Protein AF-A0A7C9RWD2-F1 (afdb_monomer_lite)

Foldseek 3Di:
DLVQLVLLCVLAVNHSVLVVVLVCSVVLCVLCVPPDSVQSNCCQQQCDHPNDNPDPSSRQRRCVCVVVVHGRPPPDDDDPCPVVDDPDDPPD

pLDDT: mean 93.37, std 8.48, range [56.59, 98.62]

Radius of gyration: 16.67 Å; chains: 1; bounding box: 27×24×54 Å

Organism: NCBI:txid2714351

Structure (mmCIF, N/CA/C/O backbone):
data_AF-A0A7C9RWD2-F1
#
_entry.id   AF-A0A7C9RWD2-F1
#
loop_
_atom_site.group_PDB
_atom_site.id
_atom_site.type_symbol
_atom_site.label_atom_id
_atom_site.label_alt_id
_atom_site.label_comp_id
_atom_site.label_asym_id
_atom_site.label_entity_id
_atom_site.label_seq_id
_atom_site.pdbx_PDB_ins_code
_atom_site.Cartn_x
_atom_site.Cartn_y
_atom_site.Cartn_z
_atom_site.occupancy
_atom_site.B_iso_or_equiv
_atom_site.auth_seq_id
_atom_site.auth_comp_id
_atom_site.auth_asym_id
_atom_site.auth_atom_id
_atom_site.pdbx_PDB_model_num
ATOM 1 N N . MET A 1 1 ? 7.410 -10.061 19.554 1.00 56.59 1 MET A N 1
ATOM 2 C CA . MET A 1 1 ? 7.170 -10.088 18.100 1.00 56.59 1 MET A CA 1
ATOM 3 C C . MET A 1 1 ? 6.550 -8.759 17.692 1.00 56.59 1 MET A C 1
ATOM 5 O O . MET A 1 1 ? 6.138 -8.005 18.565 1.00 56.59 1 MET A O 1
ATOM 9 N N . ASP A 1 2 ? 6.589 -8.416 16.410 1.00 86.06 2 ASP A N 1
ATOM 10 C CA . ASP A 1 2 ? 6.163 -7.113 15.894 1.00 86.06 2 ASP A CA 1
ATOM 11 C C . ASP A 1 2 ? 4.647 -7.113 15.640 1.00 86.06 2 ASP A C 1
ATOM 13 O O . ASP A 1 2 ? 4.199 -7.547 14.580 1.00 86.06 2 ASP A O 1
ATOM 17 N N . ALA A 1 3 ? 3.864 -6.676 16.635 1.00 94.56 3 ALA A N 1
ATOM 18 C CA . ALA A 1 3 ? 2.398 -6.767 16.637 1.00 94.56 3 ALA A CA 1
ATOM 19 C C . ALA A 1 3 ? 1.740 -6.125 15.401 1.00 94.56 3 ALA A C 1
ATOM 21 O O . ALA A 1 3 ? 0.738 -6.625 14.898 1.00 94.56 3 ALA A O 1
ATOM 22 N N . PHE A 1 4 ? 2.333 -5.049 14.869 1.00 97.44 4 PHE A N 1
ATOM 23 C CA . PHE A 1 4 ? 1.846 -4.409 13.647 1.00 97.44 4 PHE A CA 1
ATOM 24 C C . PHE A 1 4 ? 1.962 -5.335 12.429 1.00 97.44 4 PHE A C 1
ATOM 26 O O . PHE A 1 4 ? 1.054 -5.383 11.600 1.00 97.44 4 PHE A O 1
ATOM 33 N N . VAL A 1 5 ? 3.060 -6.090 12.321 1.00 98.12 5 VAL A N 1
ATOM 34 C CA . VAL A 1 5 ? 3.282 -7.037 11.217 1.00 98.12 5 VAL A CA 1
ATOM 35 C C . VAL A 1 5 ? 2.349 -8.238 11.326 1.00 98.12 5 VAL A C 1
ATOM 37 O O . VAL A 1 5 ? 1.858 -8.700 10.304 1.00 98.12 5 VAL A O 1
ATOM 40 N N . GLU A 1 6 ? 2.082 -8.728 12.536 1.00 97.81 6 GLU A N 1
ATOM 41 C CA . GLU A 1 6 ? 1.137 -9.832 12.758 1.00 97.81 6 GLU A CA 1
ATOM 42 C C . GLU A 1 6 ? -0.287 -9.441 12.359 1.00 97.81 6 GLU A C 1
ATOM 44 O O . GLU A 1 6 ? -0.895 -10.122 11.536 1.00 97.81 6 GLU A O 1
ATOM 49 N N . LEU A 1 7 ? -0.769 -8.294 12.849 1.00 98.12 7 LEU A N 1
ATOM 50 C CA . LEU A 1 7 ? -2.067 -7.744 12.454 1.00 98.12 7 LEU A CA 1
ATOM 51 C C . LEU A 1 7 ? -2.140 -7.523 10.938 1.00 98.12 7 LEU A C 1
ATOM 53 O O . LEU A 1 7 ? -3.110 -7.896 10.286 1.00 98.12 7 LEU A O 1
ATOM 57 N N . SER A 1 8 ? -1.098 -6.930 10.354 1.00 98.50 8 SER A N 1
ATOM 58 C CA . SER A 1 8 ? -1.050 -6.678 8.912 1.00 98.50 8 SER A CA 1
ATOM 59 C C . SER A 1 8 ? -1.072 -7.975 8.100 1.00 98.50 8 SER A C 1
ATOM 61 O O . SER A 1 8 ? -1.701 -8.020 7.044 1.00 98.50 8 SER A O 1
ATOM 63 N N . ALA A 1 9 ? -0.413 -9.034 8.576 1.00 98.56 9 ALA A N 1
ATOM 64 C CA . ALA A 1 9 ? -0.420 -10.332 7.912 1.00 98.56 9 ALA A CA 1
ATOM 65 C C . ALA A 1 9 ? -1.824 -10.951 7.917 1.00 98.56 9 ALA A C 1
ATOM 67 O O . ALA A 1 9 ? -2.292 -11.422 6.881 1.00 98.56 9 ALA A O 1
ATOM 68 N N . GLU A 1 10 ? -2.525 -10.870 9.050 1.00 98.50 10 GLU A N 1
ATOM 69 C CA . GLU A 1 10 ? -3.917 -11.314 9.175 1.00 98.50 10 GLU A CA 1
ATOM 70 C C . GLU A 1 10 ? -4.853 -10.540 8.233 1.00 98.50 10 GLU A C 1
ATOM 72 O O . GLU A 1 10 ? -5.624 -11.145 7.492 1.00 98.50 10 GLU A O 1
ATOM 77 N N . LEU A 1 11 ? -4.752 -9.208 8.211 1.00 98.62 11 LEU A N 1
ATOM 78 C CA . LEU A 1 11 ? -5.629 -8.353 7.405 1.00 98.62 11 LEU A CA 1
ATOM 79 C C . LEU A 1 11 ? -5.411 -8.490 5.897 1.00 98.62 11 LEU A C 1
ATOM 81 O O . LEU A 1 11 ? -6.351 -8.334 5.119 1.00 98.62 11 LEU A O 1
ATOM 85 N N . THR A 1 12 ? -4.165 -8.696 5.473 1.00 98.38 12 THR A N 1
ATOM 86 C CA . THR A 1 12 ? -3.805 -8.658 4.049 1.00 98.38 12 THR A CA 1
ATOM 87 C C . THR A 1 12 ? -3.755 -10.036 3.405 1.00 98.38 12 THR A C 1
ATOM 89 O O . THR A 1 12 ? -3.867 -10.121 2.182 1.00 98.38 12 THR A O 1
ATOM 92 N N . GLY A 1 13 ? -3.576 -11.096 4.200 1.00 98.44 13 GLY A N 1
ATOM 93 C CA . GLY A 1 13 ? -3.325 -12.457 3.724 1.00 98.44 13 GLY A CA 1
ATOM 94 C C . GLY A 1 13 ? -1.882 -12.713 3.271 1.00 98.44 13 GLY A C 1
ATOM 95 O O . GLY A 1 13 ? -1.581 -13.818 2.822 1.00 98.44 13 GLY A O 1
ATOM 96 N N . PHE A 1 14 ? -0.984 -11.728 3.387 1.00 98.44 14 PHE A N 1
ATOM 97 C CA . PHE A 1 14 ? 0.444 -11.884 3.096 1.00 98.44 14 PHE A CA 1
ATOM 98 C C . PHE A 1 14 ? 1.221 -12.274 4.352 1.00 98.44 14 PHE A C 1
ATOM 100 O O . PHE A 1 14 ? 0.896 -11.868 5.464 1.00 98.44 14 PHE A O 1
ATOM 107 N N . SER A 1 15 ? 2.293 -13.043 4.187 1.00 98.25 15 SER A N 1
ATOM 108 C CA . SER A 1 15 ? 3.126 -13.456 5.314 1.00 98.25 15 SER A CA 1
ATOM 109 C C . SER A 1 15 ? 3.917 -12.290 5.916 1.00 98.25 15 SER A C 1
ATOM 111 O O . SER A 1 15 ? 4.279 -11.319 5.250 1.00 98.25 15 SER A O 1
ATOM 113 N N . ALA A 1 16 ? 4.285 -12.432 7.189 1.00 97.56 16 ALA A N 1
ATOM 114 C CA . ALA A 1 16 ? 5.143 -11.471 7.877 1.00 97.56 16 ALA A CA 1
ATOM 115 C C . ALA A 1 16 ? 6.501 -11.258 7.176 1.00 97.56 16 ALA A C 1
ATOM 117 O O . ALA A 1 16 ? 7.070 -10.170 7.243 1.00 97.56 16 ALA A O 1
ATOM 118 N N . GLU A 1 17 ? 7.045 -12.287 6.521 1.00 97.62 17 GLU A N 1
ATOM 119 C CA . GLU A 1 17 ? 8.276 -12.172 5.734 1.00 97.62 17 GLU A CA 1
ATOM 120 C C . GLU A 1 17 ? 8.067 -11.310 4.487 1.00 97.62 17 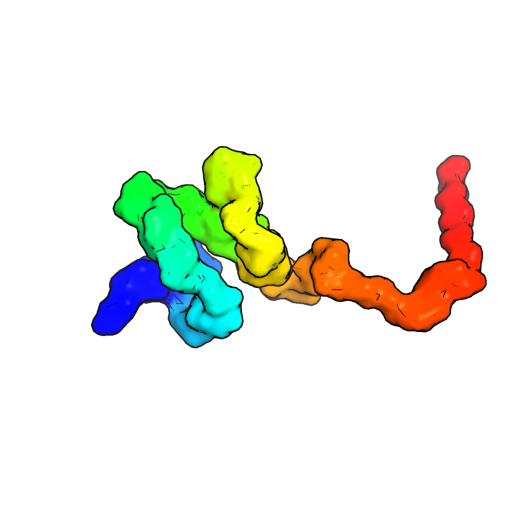GLU A C 1
ATOM 122 O O . GLU A 1 17 ? 8.853 -10.397 4.235 1.00 97.62 17 GLU A O 1
ATOM 127 N N . GLU A 1 18 ? 6.969 -11.52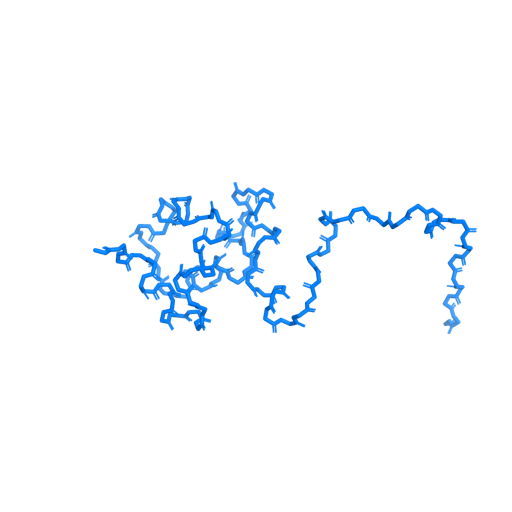5 3.762 1.00 98.00 18 GLU A N 1
ATOM 128 C CA . GLU A 1 18 ? 6.623 -10.714 2.597 1.00 98.00 18 GLU A CA 1
ATOM 129 C C . GLU A 1 18 ? 6.430 -9.248 2.979 1.00 98.00 18 GLU A C 1
ATOM 131 O O . GLU A 1 18 ? 7.006 -8.376 2.328 1.00 98.00 18 GLU A O 1
ATOM 136 N N . LEU A 1 19 ? 5.721 -8.970 4.076 1.00 98.38 19 LEU A N 1
ATOM 137 C CA . LEU A 1 19 ? 5.536 -7.604 4.569 1.00 98.38 19 LEU A CA 1
ATOM 138 C C . LEU A 1 19 ? 6.871 -6.942 4.928 1.00 98.38 19 LEU A C 1
ATOM 140 O O . LEU A 1 19 ? 7.102 -5.792 4.558 1.00 98.38 19 LEU A O 1
ATOM 144 N N . ARG A 1 20 ? 7.794 -7.658 5.582 1.00 97.94 20 ARG A N 1
ATOM 145 C CA . ARG A 1 20 ? 9.138 -7.129 5.885 1.00 97.94 20 ARG A CA 1
ATOM 146 C C . ARG A 1 20 ? 9.972 -6.895 4.629 1.00 97.94 20 ARG A C 1
ATOM 148 O O . ARG A 1 20 ? 10.693 -5.901 4.570 1.00 97.94 20 ARG A O 1
ATOM 155 N N . SER A 1 21 ? 9.851 -7.764 3.626 1.00 97.81 21 SER A N 1
ATOM 156 C CA . SER A 1 21 ? 10.597 -7.654 2.365 1.00 97.81 21 SER A CA 1
ATOM 157 C C . SER A 1 21 ? 10.275 -6.368 1.593 1.00 97.81 21 SER A C 1
ATOM 159 O O . SER A 1 21 ? 11.153 -5.815 0.929 1.00 97.81 21 SER A O 1
ATOM 161 N N . THR A 1 22 ? 9.068 -5.816 1.779 1.00 97.75 22 THR A N 1
ATOM 162 C CA . THR A 1 22 ? 8.687 -4.520 1.196 1.00 97.75 22 THR A CA 1
ATOM 163 C C . THR A 1 22 ? 9.551 -3.369 1.703 1.00 97.75 22 THR A C 1
ATOM 165 O O . THR A 1 22 ? 9.654 -2.353 1.026 1.00 97.75 22 THR A O 1
ATOM 168 N N . GLY A 1 23 ? 10.171 -3.482 2.885 1.00 98.06 23 GLY A N 1
ATOM 169 C CA . GLY A 1 23 ? 10.893 -2.390 3.542 1.00 98.06 23 GLY A CA 1
ATOM 170 C C . GLY A 1 23 ? 10.004 -1.242 4.042 1.00 98.06 23 GLY A C 1
ATOM 171 O O . GLY A 1 23 ? 10.535 -0.200 4.418 1.00 98.06 23 GLY A O 1
ATOM 172 N N . LEU A 1 24 ? 8.674 -1.405 4.046 1.00 98.38 24 LEU A N 1
ATOM 173 C CA . LEU A 1 24 ? 7.713 -0.353 4.412 1.00 98.38 24 LEU A CA 1
ATOM 174 C C . LEU A 1 24 ? 7.195 -0.445 5.850 1.00 98.38 24 LEU A C 1
ATOM 176 O O . LEU A 1 24 ? 6.582 0.505 6.327 1.00 98.38 24 LEU A O 1
ATOM 180 N N . VAL A 1 25 ? 7.459 -1.551 6.554 1.00 98.25 25 VAL A N 1
ATOM 181 C CA . VAL A 1 25 ? 6.896 -1.844 7.887 1.00 98.25 25 VAL A CA 1
ATOM 182 C C . VAL A 1 25 ? 7.052 -0.679 8.865 1.00 98.25 25 VAL A C 1
ATOM 184 O O . VAL A 1 25 ? 6.073 -0.275 9.482 1.00 98.25 25 VAL A O 1
ATOM 187 N N . GLU A 1 26 ? 8.255 -0.114 8.990 1.00 97.31 26 GLU A N 1
ATOM 188 C CA . GLU A 1 26 ? 8.502 0.970 9.949 1.00 97.31 26 GLU A CA 1
ATOM 189 C C . GLU A 1 26 ? 7.759 2.256 9.565 1.00 97.31 26 GLU A C 1
ATOM 191 O O . GLU A 1 26 ? 7.134 2.898 10.407 1.00 97.31 26 GLU A O 1
ATOM 196 N N . GLN A 1 27 ? 7.765 2.597 8.272 1.00 97.81 27 GLN A N 1
ATOM 197 C CA . GLN A 1 27 ? 7.044 3.760 7.756 1.00 97.81 27 GLN A CA 1
ATOM 198 C C . GLN A 1 27 ? 5.534 3.609 7.975 1.00 97.81 27 GLN A C 1
ATOM 200 O O . GLN A 1 27 ? 4.879 4.550 8.417 1.00 97.81 27 GLN A O 1
ATOM 205 N N . TYR A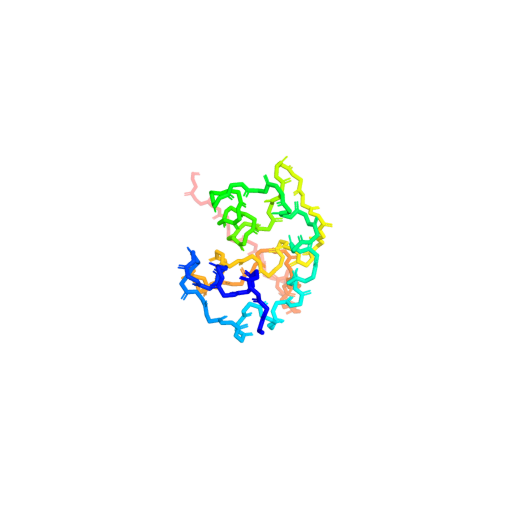 1 28 ? 4.976 2.433 7.693 1.00 98.06 28 TYR A N 1
ATOM 206 C CA . TYR A 1 28 ? 3.543 2.189 7.834 1.00 98.06 28 TYR A CA 1
ATOM 207 C C . TYR A 1 28 ? 3.116 2.103 9.292 1.00 98.06 28 TYR A C 1
ATOM 209 O O . TYR A 1 28 ? 2.079 2.661 9.631 1.00 98.06 28 TYR A O 1
ATOM 217 N N . ARG A 1 29 ? 3.933 1.520 10.178 1.00 97.69 29 ARG A N 1
ATOM 218 C CA . ARG A 1 29 ? 3.660 1.547 11.621 1.00 97.69 29 ARG A CA 1
ATOM 219 C C . ARG A 1 29 ? 3.582 2.982 12.145 1.00 97.69 29 ARG A C 1
ATOM 221 O O . ARG A 1 29 ? 2.697 3.287 12.938 1.00 97.69 29 ARG A O 1
ATOM 228 N N . ALA A 1 30 ? 4.484 3.860 11.701 1.00 96.62 30 ALA A N 1
ATOM 229 C CA . ALA A 1 30 ? 4.475 5.264 12.108 1.00 96.62 30 ALA A CA 1
ATOM 230 C C . ALA A 1 30 ? 3.226 6.015 11.614 1.00 96.62 30 ALA A C 1
ATOM 232 O O . ALA A 1 30 ? 2.689 6.844 12.341 1.00 96.62 30 ALA A O 1
ATOM 233 N N . LEU A 1 31 ? 2.748 5.714 10.401 1.00 96.62 31 LEU A N 1
ATOM 234 C CA . LEU A 1 31 ? 1.536 6.325 9.842 1.00 96.62 31 LEU A CA 1
ATOM 235 C C . LEU A 1 31 ? 0.251 5.783 10.482 1.00 96.62 31 LEU A C 1
ATOM 237 O O . LEU A 1 31 ? -0.696 6.537 10.690 1.00 96.62 31 LEU A O 1
ATOM 241 N N . ALA A 1 32 ? 0.218 4.488 10.793 1.00 96.12 32 ALA A N 1
ATOM 242 C CA . ALA A 1 32 ? -1.003 3.762 11.117 1.00 96.12 32 ALA A CA 1
ATOM 243 C C . ALA A 1 32 ? -1.333 3.675 12.620 1.00 96.12 32 ALA A C 1
ATOM 245 O O . ALA A 1 32 ? -2.147 2.838 13.000 1.00 96.12 32 ALA A O 1
ATOM 246 N N . GLN A 1 33 ? -0.729 4.512 13.475 1.00 94.25 33 GLN A N 1
ATOM 247 C CA . GLN A 1 33 ? -0.932 4.454 14.936 1.00 94.25 33 GLN A CA 1
ATOM 248 C C . GLN A 1 33 ? -2.413 4.527 15.345 1.00 94.25 33 GLN A C 1
ATOM 250 O O . GLN A 1 33 ? -2.832 3.778 16.223 1.00 94.25 33 GLN A O 1
ATOM 255 N N . ASP A 1 34 ? -3.196 5.359 14.651 1.00 94.88 34 ASP A N 1
ATOM 256 C CA . ASP A 1 34 ? -4.639 5.544 14.868 1.00 94.88 34 ASP A CA 1
ATOM 257 C C . ASP A 1 34 ? -5.473 5.114 13.646 1.00 94.88 34 ASP A C 1
ATOM 259 O O . ASP A 1 34 ? -6.575 5.616 13.412 1.00 94.88 34 ASP A O 1
ATOM 263 N N . ALA A 1 35 ? -4.925 4.232 12.805 1.00 97.50 35 ALA A N 1
ATOM 264 C CA . ALA A 1 35 ? -5.613 3.755 11.614 1.00 97.50 35 ALA A CA 1
ATOM 265 C C . ALA A 1 35 ? -6.683 2.718 11.966 1.00 97.50 35 ALA A C 1
ATOM 267 O O . ALA A 1 35 ? -6.469 1.805 12.763 1.00 97.50 35 ALA A O 1
ATOM 268 N N . SER A 1 36 ? -7.816 2.791 11.280 1.00 98.44 36 SER A N 1
ATOM 269 C CA . SER A 1 36 ? -8.735 1.663 11.190 1.00 98.44 36 SER A CA 1
ATOM 270 C C . SER A 1 36 ? -8.112 0.503 10.399 1.00 98.44 36 SER A C 1
ATOM 272 O O . SER A 1 36 ? -7.235 0.691 9.555 1.00 98.44 36 SER A O 1
ATOM 274 N N . HIS A 1 37 ? -8.627 -0.712 10.597 1.00 98.50 37 HIS A N 1
ATOM 275 C CA . HIS A 1 37 ? -8.227 -1.877 9.799 1.00 98.50 37 HIS A CA 1
ATOM 276 C C . HIS A 1 37 ? -8.406 -1.642 8.288 1.00 98.50 37 HIS A C 1
ATOM 278 O O . HIS A 1 37 ? -7.574 -2.080 7.499 1.00 98.50 37 HIS A O 1
ATOM 284 N N . ALA A 1 38 ? -9.454 -0.915 7.883 1.00 98.25 38 ALA A N 1
ATOM 285 C CA . ALA A 1 38 ? -9.695 -0.573 6.482 1.00 98.25 38 ALA A CA 1
ATOM 286 C C . ALA A 1 38 ? -8.599 0.346 5.916 1.00 98.25 38 ALA A C 1
ATOM 288 O O . ALA A 1 38 ? -8.112 0.096 4.818 1.00 98.25 38 ALA A O 1
ATOM 289 N N . GLU A 1 39 ? -8.160 1.349 6.681 1.00 98.31 39 GLU A N 1
ATOM 290 C CA . GLU A 1 39 ? -7.044 2.220 6.289 1.00 98.31 39 GLU A CA 1
ATOM 291 C C . GLU A 1 39 ? -5.716 1.452 6.219 1.00 98.31 39 GLU A C 1
ATOM 293 O O . GLU A 1 39 ? -4.915 1.705 5.324 1.00 98.31 39 GLU A O 1
ATOM 298 N N . ILE A 1 40 ? -5.485 0.483 7.114 1.00 98.50 40 ILE A N 1
ATOM 299 C CA . ILE A 1 40 ? -4.302 -0.393 7.053 1.00 98.50 40 ILE A CA 1
ATOM 300 C C . ILE A 1 40 ? -4.331 -1.244 5.776 1.00 98.50 40 ILE A C 1
ATOM 302 O O . ILE A 1 40 ? -3.317 -1.348 5.085 1.00 98.50 40 ILE A O 1
ATOM 306 N N . ILE A 1 41 ? -5.485 -1.828 5.436 1.00 98.62 41 ILE A N 1
ATOM 307 C CA . ILE A 1 41 ? -5.662 -2.610 4.204 1.00 98.62 41 ILE A CA 1
ATOM 308 C C . ILE A 1 41 ? -5.431 -1.728 2.974 1.00 98.62 41 ILE A C 1
ATOM 310 O O . ILE A 1 41 ? -4.661 -2.110 2.093 1.00 98.62 41 ILE A O 1
ATOM 314 N N . GLU A 1 42 ? -6.053 -0.548 2.912 1.00 98.38 42 GLU A N 1
ATOM 315 C CA . GLU A 1 42 ? -5.884 0.388 1.798 1.00 98.38 42 GLU A CA 1
ATOM 316 C C . GLU A 1 42 ? -4.413 0.789 1.633 1.00 98.38 42 GLU A C 1
ATOM 318 O O . GLU A 1 42 ? -3.873 0.687 0.528 1.00 98.38 42 GLU A O 1
ATOM 323 N N . LEU A 1 43 ? -3.745 1.155 2.731 1.00 98.62 43 LEU A N 1
ATOM 324 C CA . LEU A 1 43 ? -2.334 1.534 2.742 1.00 98.62 43 LEU A CA 1
ATOM 325 C C . LEU A 1 43 ? -1.436 0.413 2.209 1.00 98.62 43 LEU A C 1
ATOM 327 O O . LEU A 1 43 ? -0.579 0.657 1.359 1.00 98.62 43 LEU A O 1
ATOM 331 N N . TRP A 1 44 ? -1.644 -0.823 2.667 1.00 98.62 44 TRP A N 1
ATOM 332 C CA . TRP A 1 44 ? -0.868 -1.973 2.206 1.00 98.62 44 TRP A CA 1
ATOM 333 C C . TRP A 1 44 ? -1.116 -2.306 0.736 1.00 98.62 44 TRP A C 1
ATOM 335 O O . TRP A 1 44 ? -0.162 -2.518 -0.013 1.00 98.62 44 TRP A O 1
ATOM 345 N N . TYR A 1 45 ? -2.373 -2.345 0.297 1.00 98.62 45 TYR A N 1
ATOM 346 C CA . TYR A 1 45 ? -2.695 -2.753 -1.069 1.00 98.62 45 TYR A CA 1
ATOM 347 C C . TYR A 1 45 ? -2.342 -1.690 -2.105 1.00 98.62 45 TYR A C 1
ATOM 349 O O . TYR A 1 45 ? -1.852 -2.034 -3.179 1.00 98.62 45 TYR A O 1
ATOM 357 N N . THR A 1 46 ? -2.559 -0.414 -1.799 1.00 98.12 46 THR A N 1
ATOM 358 C CA . THR A 1 46 ? -2.435 0.668 -2.788 1.00 98.12 46 THR A CA 1
ATOM 359 C C . THR A 1 46 ? -1.161 1.493 -2.639 1.00 98.12 46 THR A C 1
ATOM 361 O O . THR A 1 46 ? -0.744 2.151 -3.591 1.00 98.12 46 THR A O 1
ATOM 364 N N . GLY A 1 47 ? -0.547 1.489 -1.454 1.00 98.25 47 GLY A N 1
ATOM 365 C CA . GLY A 1 47 ? 0.514 2.433 -1.120 1.00 98.25 47 GLY A CA 1
ATOM 366 C C . GLY A 1 47 ? 0.026 3.859 -0.862 1.00 98.25 47 GLY A C 1
ATOM 367 O O . GLY A 1 47 ? 0.848 4.773 -0.812 1.00 98.25 47 GLY A O 1
ATOM 368 N N . VAL A 1 48 ? -1.287 4.071 -0.729 1.00 97.94 48 VAL A N 1
ATOM 369 C CA . VAL A 1 48 ? -1.904 5.380 -0.497 1.00 97.94 48 VAL A CA 1
ATOM 370 C C . VAL A 1 48 ? -2.314 5.502 0.966 1.00 97.94 48 VAL A C 1
ATOM 372 O O .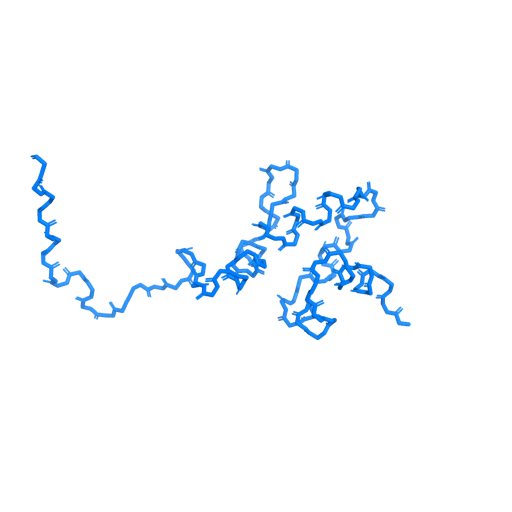 VAL A 1 48 ? -3.001 4.650 1.516 1.00 97.94 48 VAL A O 1
ATOM 375 N N . TRP A 1 49 ? -1.916 6.601 1.594 1.00 98.06 49 TRP A N 1
ATOM 376 C CA . TRP A 1 49 ? -2.334 6.992 2.931 1.00 98.06 49 TRP A CA 1
ATOM 377 C C . TRP A 1 49 ? -3.246 8.213 2.833 1.00 98.06 49 TRP A C 1
ATOM 379 O O . TRP A 1 49 ? -2.769 9.299 2.513 1.00 98.06 49 TRP A O 1
ATOM 389 N N . ARG A 1 50 ? -4.556 8.065 3.078 1.00 96.50 50 ARG A N 1
ATOM 390 C CA . ARG A 1 50 ? -5.528 9.184 3.096 1.00 96.50 50 ARG A CA 1
ATOM 391 C C . ARG A 1 50 ? -5.412 10.126 1.882 1.00 96.50 50 ARG A C 1
ATOM 393 O O . ARG A 1 50 ? -5.404 11.348 2.016 1.00 96.50 50 ARG A O 1
ATOM 400 N N . GLY A 1 51 ? -5.290 9.541 0.691 1.00 95.88 51 GLY A N 1
ATOM 401 C CA . GLY A 1 51 ? -5.180 10.270 -0.577 1.00 95.88 51 GLY A CA 1
ATOM 402 C C . GLY A 1 51 ? -3.774 10.756 -0.951 1.00 95.88 51 GLY A C 1
ATOM 403 O O . GLY A 1 51 ? -3.623 11.358 -2.013 1.00 95.88 51 GLY A O 1
ATOM 404 N N . VAL A 1 52 ? -2.740 10.489 -0.142 1.00 97.00 52 VAL A N 1
ATOM 405 C CA . VAL A 1 52 ? -1.344 10.826 -0.470 1.00 97.00 52 VAL A CA 1
ATOM 406 C C . VAL A 1 52 ? -0.461 9.586 -0.572 1.00 97.00 52 VAL A C 1
ATOM 408 O O . VAL A 1 52 ? -0.651 8.612 0.147 1.00 97.00 52 VAL A O 1
ATOM 411 N N . ILE A 1 53 ? 0.537 9.621 -1.454 1.00 97.12 53 ILE A N 1
ATOM 412 C CA . 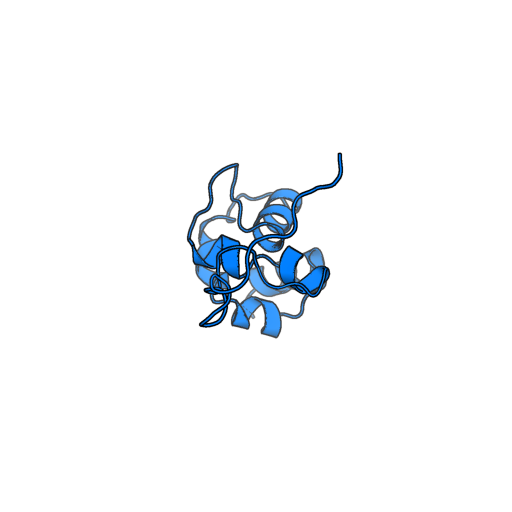ILE A 1 53 ? 1.552 8.565 -1.562 1.00 97.12 53 ILE A CA 1
ATOM 413 C C . ILE A 1 53 ? 2.735 8.969 -0.666 1.00 97.12 53 ILE A C 1
ATOM 415 O O . ILE A 1 53 ? 3.429 9.934 -0.998 1.00 97.12 53 ILE A O 1
ATOM 419 N N . PRO A 1 54 ? 2.990 8.278 0.462 1.00 97.44 54 PRO A N 1
ATOM 420 C CA . PRO A 1 54 ? 3.987 8.704 1.445 1.00 97.44 54 PRO A CA 1
ATOM 421 C C . PRO A 1 54 ? 5.430 8.500 0.965 1.00 97.44 54 PRO A C 1
ATOM 423 O O . PRO A 1 54 ? 6.351 9.137 1.475 1.00 97.44 54 PRO A O 1
ATOM 426 N N . SER A 1 55 ? 5.654 7.613 -0.008 1.00 97.56 55 SER A N 1
ATOM 427 C CA . SER A 1 55 ? 6.952 7.421 -0.659 1.00 97.56 55 SER A CA 1
ATOM 428 C C . SER A 1 55 ? 6.797 6.769 -2.035 1.00 97.56 55 SER A C 1
ATOM 430 O O . SER A 1 55 ? 5.840 6.042 -2.287 1.00 97.56 55 SER A O 1
ATOM 432 N N . SER A 1 56 ? 7.768 6.964 -2.934 1.00 96.38 56 SER A N 1
ATOM 433 C CA . SER A 1 56 ? 7.799 6.248 -4.223 1.00 96.38 56 SER A CA 1
ATOM 434 C C . SER A 1 56 ? 7.790 4.725 -4.042 1.00 96.38 56 SER A C 1
ATOM 436 O O . SER A 1 56 ? 7.181 4.004 -4.832 1.00 96.38 56 SER A O 1
ATOM 438 N N . ARG A 1 57 ? 8.421 4.241 -2.966 1.00 97.50 57 ARG A N 1
ATOM 439 C CA . ARG A 1 57 ? 8.434 2.829 -2.582 1.00 97.50 57 ARG A CA 1
ATOM 440 C C . ARG A 1 57 ? 7.058 2.323 -2.153 1.00 97.50 57 ARG A C 1
ATOM 442 O O . ARG A 1 57 ? 6.734 1.198 -2.499 1.00 97.50 57 ARG A O 1
ATOM 449 N N . ALA A 1 58 ? 6.244 3.139 -1.478 1.00 98.12 58 ALA A N 1
ATOM 450 C CA . ALA A 1 58 ? 4.878 2.772 -1.095 1.00 98.12 58 ALA A CA 1
ATOM 451 C C . ALA A 1 58 ? 4.038 2.372 -2.317 1.00 98.12 58 ALA A C 1
ATOM 453 O O . ALA A 1 58 ? 3.407 1.321 -2.321 1.00 98.12 58 ALA A O 1
ATOM 454 N N . TYR A 1 59 ? 4.111 3.160 -3.394 1.00 97.19 59 TYR A N 1
ATOM 455 C CA . TYR A 1 59 ? 3.461 2.820 -4.660 1.00 97.19 59 TYR A CA 1
ATOM 456 C C . TYR A 1 59 ? 4.083 1.583 -5.330 1.00 97.19 59 TYR A C 1
ATOM 458 O O . TYR A 1 59 ? 3.362 0.716 -5.827 1.00 97.19 59 TYR A O 1
ATOM 466 N N . ALA A 1 60 ? 5.417 1.492 -5.353 1.00 97.06 60 ALA A N 1
ATOM 467 C CA . ALA A 1 60 ? 6.127 0.402 -6.020 1.00 97.06 60 ALA A CA 1
ATOM 468 C C . ALA A 1 60 ? 5.936 -0.967 -5.344 1.00 97.06 60 ALA A C 1
ATOM 470 O O . ALA A 1 60 ? 5.887 -1.981 -6.028 1.00 97.06 60 ALA A O 1
ATOM 471 N N . GLU A 1 61 ? 5.807 -0.999 -4.021 1.00 98.00 61 GLU A N 1
ATOM 472 C CA . GLU A 1 61 ? 5.642 -2.219 -3.220 1.00 98.00 61 GLU A CA 1
ATOM 473 C C . GLU A 1 61 ? 4.179 -2.451 -2.801 1.00 98.00 61 GLU A C 1
ATOM 475 O O . GLU A 1 61 ? 3.906 -3.298 -1.951 1.00 98.00 61 GLU A O 1
ATOM 480 N N . GLY A 1 62 ? 3.226 -1.707 -3.380 1.00 97.94 62 GLY A N 1
ATOM 481 C CA . GLY A 1 62 ? 1.800 -1.892 -3.114 1.00 97.94 62 GLY A CA 1
ATOM 482 C C . GLY A 1 62 ? 1.373 -3.339 -3.369 1.00 97.94 62 GLY A C 1
ATOM 483 O O . GLY A 1 62 ? 1.594 -3.886 -4.457 1.00 97.94 62 GLY A O 1
ATOM 484 N N . LEU A 1 63 ? 0.750 -3.972 -2.369 1.00 98.56 63 LEU A N 1
ATOM 485 C CA . LEU A 1 63 ? 0.441 -5.405 -2.412 1.00 98.56 63 LEU A CA 1
ATOM 486 C C . LEU A 1 63 ? -0.554 -5.763 -3.520 1.00 98.56 63 LEU A C 1
ATOM 488 O O . LEU A 1 63 ? -0.557 -6.909 -3.970 1.00 98.56 63 LEU A O 1
ATOM 492 N N . ALA A 1 64 ? -1.336 -4.798 -4.021 1.00 98.25 64 ALA A N 1
ATOM 493 C CA . ALA A 1 64 ? -2.206 -5.004 -5.172 1.00 98.25 64 ALA A CA 1
ATOM 494 C C . ALA A 1 64 ? -1.422 -5.540 -6.372 1.00 98.25 64 ALA A C 1
ATOM 496 O O . ALA A 1 64 ? -1.839 -6.535 -6.953 1.00 98.25 64 ALA A O 1
ATOM 497 N N . TRP A 1 65 ? -0.255 -4.972 -6.699 1.00 97.12 65 TRP A N 1
ATOM 498 C CA . TRP A 1 65 ? 0.549 -5.420 -7.844 1.00 97.12 65 TRP A CA 1
ATOM 499 C C . TRP A 1 65 ? 0.938 -6.889 -7.727 1.00 97.12 65 TRP A C 1
ATOM 501 O O . TRP A 1 65 ? 0.782 -7.659 -8.676 1.00 97.12 65 TRP A O 1
ATOM 511 N N . LYS A 1 66 ? 1.364 -7.291 -6.528 1.00 96.50 66 LYS A N 1
ATOM 512 C CA . LYS A 1 66 ? 1.714 -8.675 -6.225 1.00 96.50 66 LYS A CA 1
ATOM 513 C C . LYS A 1 66 ? 0.494 -9.597 -6.268 1.00 96.50 66 LYS A C 1
ATOM 515 O O . LYS A 1 66 ? 0.593 -10.677 -6.839 1.00 96.50 66 LYS A O 1
ATOM 520 N N . ALA A 1 67 ? -0.647 -9.163 -5.734 1.00 97.62 67 ALA A N 1
ATOM 521 C CA . ALA A 1 67 ? -1.885 -9.941 -5.705 1.00 97.62 67 ALA A CA 1
ATOM 522 C C . ALA A 1 67 ? -2.430 -10.250 -7.112 1.00 97.62 67 ALA A C 1
ATOM 524 O O . ALA A 1 67 ? -2.884 -11.365 -7.355 1.00 97.62 67 ALA A O 1
ATOM 525 N N . VAL A 1 68 ? -2.342 -9.301 -8.054 1.00 97.12 68 VAL A N 1
ATOM 526 C CA . VAL A 1 68 ? -2.687 -9.541 -9.474 1.00 97.12 68 VAL A CA 1
ATOM 527 C C . VAL A 1 68 ? -1.537 -10.128 -10.302 1.00 97.12 68 VAL A C 1
ATOM 529 O O . VAL A 1 68 ? -1.728 -10.425 -11.479 1.00 97.12 68 VAL A O 1
ATOM 532 N N . GLY A 1 69 ? -0.352 -10.324 -9.718 1.00 96.00 69 GLY A N 1
ATOM 533 C CA . GLY A 1 69 ? 0.799 -10.913 -10.406 1.00 96.00 69 GLY A CA 1
ATOM 534 C C . GLY A 1 69 ? 1.398 -10.021 -11.498 1.00 96.00 69 GLY A C 1
ATOM 535 O O . GLY A 1 69 ? 1.952 -10.529 -12.473 1.00 96.00 69 GLY A O 1
ATOM 536 N N . VAL A 1 70 ? 1.287 -8.698 -11.359 1.00 93.31 70 VAL A N 1
ATOM 537 C CA . VAL A 1 70 ? 1.791 -7.723 -12.337 1.00 93.31 70 VAL A CA 1
ATOM 538 C C . VAL A 1 70 ? 2.901 -6.857 -11.754 1.00 93.31 70 VAL A C 1
ATOM 540 O O . VAL A 1 70 ? 3.012 -6.649 -10.549 1.00 93.31 70 VAL A O 1
ATOM 543 N N . ALA A 1 71 ? 3.744 -6.319 -12.633 1.00 91.75 71 ALA A N 1
ATOM 544 C CA . ALA A 1 71 ? 4.702 -5.295 -12.247 1.00 91.75 71 ALA A CA 1
ATOM 545 C C . ALA A 1 71 ? 3.981 -3.964 -11.949 1.00 91.75 71 ALA A C 1
ATOM 547 O O . ALA A 1 71 ? 3.048 -3.620 -12.679 1.00 91.75 71 ALA A O 1
ATOM 548 N N . PRO A 1 72 ? 4.450 -3.172 -10.967 1.00 93.81 72 PRO A N 1
ATOM 549 C CA . PRO A 1 72 ? 3.908 -1.841 -10.728 1.00 93.81 72 PRO A CA 1
ATOM 550 C C . PRO A 1 72 ? 4.182 -0.948 -11.949 1.00 93.81 72 PRO A C 1
ATOM 552 O O . PRO A 1 72 ? 5.348 -0.828 -12.364 1.00 93.81 72 PRO A O 1
ATOM 555 N N . PRO A 1 73 ? 3.162 -0.308 -12.539 1.00 92.31 73 PRO A N 1
ATOM 556 C CA . PRO A 1 73 ? 3.350 0.574 -13.686 1.00 92.31 73 PRO A CA 1
ATOM 557 C C . PRO A 1 73 ? 4.345 1.704 -13.396 1.00 92.31 73 PRO A C 1
ATOM 559 O O . PRO A 1 73 ? 4.413 2.219 -12.290 1.00 92.31 73 PRO A O 1
ATOM 562 N N . GLY A 1 74 ? 5.159 2.095 -14.378 1.00 89.94 74 GLY A N 1
ATOM 563 C CA . GLY A 1 74 ? 6.083 3.232 -14.236 1.00 89.94 74 GLY A CA 1
ATOM 564 C C . GLY A 1 74 ? 7.260 3.042 -13.263 1.00 89.94 74 GLY A C 1
ATOM 565 O O . GLY A 1 74 ? 8.072 3.952 -13.134 1.00 89.94 74 GLY A O 1
ATOM 566 N N . THR A 1 75 ? 7.402 1.881 -12.612 1.00 91.19 75 THR A N 1
ATOM 567 C CA . THR A 1 75 ? 8.522 1.605 -11.681 1.00 91.19 75 THR A CA 1
ATOM 568 C C . THR A 1 75 ? 9.724 0.936 -12.336 1.00 91.19 75 THR A C 1
ATOM 570 O O . THR A 1 75 ? 10.826 0.958 -11.792 1.00 91.19 75 THR A O 1
ATOM 573 N N . ARG A 1 76 ? 9.530 0.352 -13.521 1.00 82.25 76 ARG A N 1
ATOM 574 C CA . ARG A 1 76 ? 10.602 -0.202 -14.349 1.00 82.25 76 ARG A CA 1
ATOM 575 C C . ARG A 1 76 ? 10.632 0.526 -15.680 1.00 82.25 76 ARG A C 1
ATOM 577 O O . ARG A 1 76 ? 9.588 0.732 -16.300 1.00 82.25 76 ARG A O 1
ATOM 584 N N . ALA A 1 77 ? 11.834 0.899 -16.114 1.00 75.81 77 ALA A N 1
ATOM 585 C CA . ALA A 1 77 ? 12.031 1.432 -17.451 1.00 75.81 77 ALA A CA 1
ATOM 586 C C . ALA A 1 77 ? 11.620 0.375 -18.491 1.00 75.81 77 ALA A C 1
ATOM 588 O O . ALA A 1 77 ? 11.862 -0.820 -18.277 1.00 75.81 77 ALA A O 1
ATOM 589 N N . PRO A 1 78 ? 11.013 0.782 -19.615 1.00 75.56 78 PRO A N 1
ATOM 590 C CA . PRO A 1 78 ? 10.808 -0.137 -20.718 1.00 75.56 78 PRO A CA 1
ATOM 591 C C . PRO A 1 78 ? 12.175 -0.589 -21.260 1.00 75.56 78 PRO A C 1
ATOM 593 O O . PRO A 1 78 ? 13.165 0.140 -21.172 1.00 75.56 78 PRO A O 1
ATOM 596 N N . GLY A 1 79 ? 12.243 -1.810 -21.797 1.00 80.75 79 GLY A N 1
ATOM 597 C CA . GLY A 1 79 ? 13.491 -2.358 -22.333 1.00 80.75 79 GLY A CA 1
ATOM 598 C C . GLY A 1 79 ? 14.102 -1.467 -23.424 1.00 80.75 79 GLY A C 1
ATOM 599 O O . GLY A 1 79 ? 13.389 -0.727 -24.111 1.00 80.75 79 GLY A O 1
ATOM 600 N N . PHE A 1 80 ? 15.424 -1.539 -23.599 1.00 82.94 80 PHE A N 1
ATOM 601 C CA . PHE A 1 80 ? 16.114 -0.884 -24.715 1.00 82.94 80 PHE A CA 1
ATOM 602 C C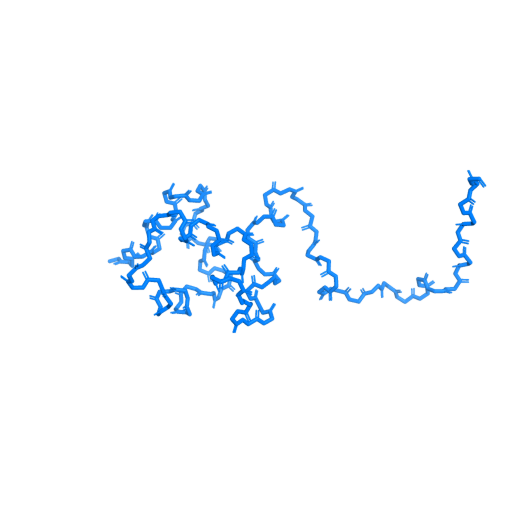 . PHE A 1 80 ? 15.465 -1.285 -26.055 1.00 82.94 80 PHE A C 1
ATOM 604 O O . PHE A 1 80 ? 15.105 -2.445 -26.239 1.00 82.94 80 PHE A O 1
ATOM 611 N N . GLY A 1 81 ? 15.263 -0.327 -26.966 1.00 84.38 81 GLY A N 1
ATOM 612 C CA . GLY A 1 81 ? 14.587 -0.567 -28.253 1.00 84.38 81 GLY A CA 1
ATOM 613 C C . GLY A 1 81 ? 13.052 -0.661 -28.187 1.00 84.38 81 GLY A C 1
ATOM 614 O O . GLY A 1 81 ? 12.399 -0.794 -29.220 1.00 84.38 81 GLY A O 1
ATOM 615 N N . SER A 1 82 ? 12.432 -0.518 -27.008 1.00 81.00 82 SER A N 1
ATOM 616 C CA . SER A 1 82 ? 10.959 -0.476 -26.866 1.00 81.00 82 SER A CA 1
ATOM 617 C C . SER A 1 82 ? 10.288 0.634 -27.686 1.00 81.00 82 SER A C 1
ATOM 619 O O . SER A 1 82 ? 9.140 0.488 -28.096 1.00 81.00 82 SER A O 1
ATOM 621 N N . TRP A 1 83 ? 11.024 1.709 -27.971 1.00 81.81 83 TRP A N 1
ATOM 622 C CA . TRP A 1 83 ? 10.592 2.837 -28.799 1.00 81.81 83 TRP A CA 1
ATOM 623 C C . TRP A 1 83 ? 10.977 2.713 -30.279 1.00 81.81 83 TRP A C 1
ATOM 625 O O . TRP A 1 83 ? 10.597 3.564 -31.078 1.00 81.81 83 TRP A O 1
ATOM 635 N N . GLU A 1 84 ? 11.734 1.682 -30.659 1.00 92.06 84 GLU A N 1
ATOM 636 C CA . GLU A 1 84 ? 12.187 1.486 -32.043 1.00 92.06 84 GLU A CA 1
ATOM 637 C C . GLU A 1 84 ? 11.033 1.048 -32.957 1.00 92.06 84 GLU A C 1
ATOM 639 O O . GLU A 1 84 ? 10.995 1.353 -34.149 1.00 92.06 84 GLU A O 1
ATOM 644 N N . HIS A 1 85 ? 10.034 0.380 -32.378 1.00 80.75 85 HIS A N 1
ATOM 645 C CA . HIS A 1 85 ? 8.854 -0.072 -33.095 1.00 80.75 85 HIS A CA 1
ATOM 646 C C . HIS A 1 85 ? 7.763 0.997 -33.049 1.00 80.75 85 HIS A C 1
ATOM 648 O O . HIS A 1 85 ? 7.334 1.434 -31.981 1.00 80.75 85 HIS A O 1
ATOM 654 N N . ARG A 1 86 ? 7.251 1.381 -34.224 1.00 83.19 86 ARG A N 1
ATOM 655 C CA . ARG A 1 86 ? 6.088 2.270 -34.325 1.00 83.19 86 ARG A CA 1
ATOM 656 C C . ARG A 1 86 ? 4.905 1.667 -33.547 1.00 83.19 86 ARG A C 1
ATOM 658 O O . ARG A 1 86 ? 4.548 0.518 -33.827 1.00 83.19 86 ARG A O 1
ATOM 665 N N . PRO A 1 87 ? 4.244 2.423 -32.647 1.00 80.88 87 PRO A N 1
ATOM 666 C CA . PRO A 1 87 ? 3.025 1.959 -31.996 1.00 80.88 87 PRO A CA 1
ATOM 667 C C . PRO A 1 87 ? 1.997 1.547 -33.051 1.00 80.88 87 PRO A C 1
ATOM 669 O O . PRO A 1 87 ? 1.800 2.256 -34.046 1.00 80.88 87 PRO A O 1
ATOM 672 N N . ARG A 1 88 ? 1.342 0.396 -32.861 1.00 82.06 88 ARG A N 1
ATOM 673 C CA . ARG A 1 88 ? 0.254 -0.017 -33.755 1.00 82.06 88 ARG A CA 1
ATOM 674 C C . ARG A 1 88 ? -0.834 1.054 -33.690 1.00 82.06 88 ARG A C 1
ATOM 676 O O . ARG A 1 88 ? -1.282 1.406 -32.602 1.00 82.06 88 ARG A O 1
ATOM 683 N N . ARG A 1 89 ? -1.239 1.594 -34.844 1.00 78.50 89 ARG A N 1
ATOM 684 C CA . ARG A 1 89 ? -2.388 2.506 -34.894 1.00 78.50 89 ARG A CA 1
ATOM 685 C C . ARG A 1 89 ? -3.612 1.746 -34.394 1.00 78.50 89 ARG A C 1
ATOM 687 O O . ARG A 1 89 ? -3.887 0.658 -34.894 1.00 78.50 89 ARG A O 1
ATOM 694 N N . SER A 1 90 ? -4.316 2.323 -33.425 1.00 75.56 90 SER A N 1
ATOM 695 C CA . SER A 1 90 ? -5.635 1.836 -33.032 1.00 75.56 90 SER A CA 1
ATOM 696 C C . SER A 1 90 ? -6.556 1.951 -34.244 1.00 75.56 90 SER A C 1
ATOM 698 O O . SER A 1 90 ? -6.707 3.043 -34.791 1.00 75.56 90 SER A O 1
ATOM 700 N N . SER A 1 91 ? -7.111 0.834 -34.705 1.00 75.31 91 SER A N 1
ATOM 701 C CA . SER A 1 91 ? -8.187 0.817 -35.694 1.00 75.31 91 SER A CA 1
ATOM 702 C C . SER A 1 91 ? -9.503 1.033 -34.951 1.00 75.31 91 SER A C 1
ATOM 704 O O . SER A 1 91 ? -10.181 0.066 -34.606 1.00 75.31 91 SER A O 1
ATOM 706 N N . LEU A 1 92 ? -9.786 2.292 -34.623 1.00 60.06 92 LEU A N 1
ATOM 707 C CA . LEU A 1 92 ? -11.117 2.761 -34.245 1.00 60.06 92 LEU A CA 1
ATOM 708 C C . LEU A 1 92 ? -11.684 3.572 -35.407 1.00 60.06 92 LEU A C 1
ATOM 710 O O . LEU A 1 92 ? -10.891 4.337 -36.006 1.00 60.06 92 LEU A O 1
#

Sequence (92 aa):
MDAFVELSAELTGFSAEELRSTGLVEQYRALAQDASHAEIIELWYTGVWRGVIPSSRAYAEGLAWKAVGVAPPGTRAPGFGSWEHRPRRSSL

Secondary structure (DSSP, 8-state):
--HHHHHHHHHHS--HHHHHHTT-HHHHHHH-TT--HHHHHHHHHH--BTTB-S-HHHHHT-HHHHHTT-PPTTSSPPPTTTTTSPPPPP--